Protein AF-A0A6H2A2K4-F1 (afdb_monomer_lite)

Foldseek 3Di:
DPDPPVVVVVLVVLLVVLVVLLVVCVVQVVVVHFSPVSLVVLVVLCPDPSNVCSVVSNVPHDDTNDPVPD

Organism: NCBI:txid1070528

Radius of gyration: 14.71 Å; chains: 1; bounding box: 42×20×41 Å

pLDDT: mean 84.67, std 15.12, range [46.62, 97.06]

Secondary structure (DSSP, 8-state):
--SHHHHHHHHHHHHHHHHHHHHHHHHHHHTT---HHHHHHHHHHHTSTT-THHHHHHHHSPPP---TT-

Sequence (70 aa):
MSGICHTKNKKRKVYFEILAVADIIKSKESRGLSATFERELLRAWANYEGYEGAKEALASLPMPVDRRGR

Structure (mmCIF, N/CA/C/O backbone):
data_AF-A0A6H2A2K4-F1
#
_entry.id   AF-A0A6H2A2K4-F1
#
loop_
_atom_site.group_PDB
_atom_site.id
_atom_site.type_symbol
_atom_site.label_atom_id
_atom_site.label_alt_id
_atom_site.label_comp_id
_atom_site.label_asym_id
_atom_site.label_entity_id
_atom_site.label_seq_id
_atom_site.pdbx_PDB_ins_code
_atom_site.Cartn_x
_atom_site.Cartn_y
_atom_site.Cartn_z
_atom_site.occupancy
_atom_site.B_iso_or_equiv
_atom_site.auth_seq_id
_atom_site.auth_comp_id
_atom_site.auth_asym_id
_atom_site.auth_atom_id
_atom_site.pdbx_PDB_model_num
ATOM 1 N N . MET A 1 1 ? 26.767 -7.040 -23.715 1.00 46.62 1 MET A N 1
ATOM 2 C CA . MET A 1 1 ? 25.298 -7.224 -23.771 1.00 46.62 1 MET A CA 1
ATOM 3 C C . MET A 1 1 ? 24.836 -7.970 -22.516 1.00 46.62 1 MET A C 1
ATOM 5 O O . MET A 1 1 ? 24.820 -9.188 -22.544 1.00 46.62 1 MET A O 1
ATOM 9 N N . SER A 1 2 ? 24.496 -7.275 -21.415 1.00 49.12 2 SER A N 1
ATOM 10 C CA . SER A 1 2 ? 24.040 -7.941 -20.165 1.00 49.12 2 SER A CA 1
ATOM 11 C C . SER A 1 2 ? 23.049 -7.112 -19.318 1.00 49.12 2 SER A C 1
ATOM 13 O O . SER A 1 2 ? 22.898 -7.353 -18.127 1.00 49.12 2 SER A O 1
ATOM 15 N N . GLY A 1 3 ? 22.365 -6.113 -19.893 1.00 49.22 3 GLY A N 1
ATOM 16 C CA . GLY A 1 3 ? 21.495 -5.193 -19.130 1.00 49.22 3 GLY A CA 1
ATOM 17 C C . GLY A 1 3 ? 20.045 -5.660 -18.919 1.00 49.22 3 GLY A C 1
ATOM 18 O O . GLY A 1 3 ? 19.341 -5.129 -18.066 1.00 49.22 3 GLY A O 1
ATOM 19 N N . ILE A 1 4 ? 19.581 -6.660 -19.676 1.00 53.88 4 ILE A N 1
ATOM 20 C CA . ILE A 1 4 ? 18.150 -7.017 -19.758 1.00 53.88 4 ILE A CA 1
ATOM 21 C C . ILE A 1 4 ? 17.727 -7.999 -18.645 1.00 53.88 4 ILE A C 1
ATOM 23 O O . ILE A 1 4 ? 16.563 -8.032 -18.248 1.00 53.88 4 ILE A O 1
ATOM 27 N N . CYS A 1 5 ? 18.661 -8.785 -18.097 1.00 55.50 5 CYS A N 1
ATOM 28 C CA . CYS A 1 5 ? 18.355 -9.784 -17.064 1.00 55.50 5 CYS A CA 1
ATOM 29 C C . CYS A 1 5 ? 18.042 -9.136 -15.698 1.00 55.50 5 CYS A C 1
ATOM 31 O O . CYS A 1 5 ? 17.086 -9.514 -15.020 1.00 55.50 5 CYS A O 1
ATOM 33 N N . HIS A 1 6 ? 18.786 -8.091 -15.320 1.00 53.91 6 HIS A N 1
ATOM 34 C CA . HIS A 1 6 ? 18.627 -7.437 -14.017 1.00 53.91 6 HIS A CA 1
ATOM 35 C C . HIS A 1 6 ? 17.353 -6.587 -13.907 1.00 53.91 6 HIS A C 1
ATOM 37 O O . HIS A 1 6 ? 16.765 -6.494 -12.830 1.00 53.91 6 HIS A O 1
ATOM 43 N N . THR A 1 7 ? 16.892 -5.984 -15.004 1.00 60.59 7 THR A N 1
ATOM 44 C CA . THR A 1 7 ? 15.712 -5.104 -15.008 1.00 60.59 7 THR A CA 1
ATOM 45 C C . THR A 1 7 ? 14.404 -5.880 -14.853 1.00 60.59 7 THR A C 1
ATOM 47 O O . THR A 1 7 ? 13.526 -5.443 -14.108 1.00 60.59 7 THR A O 1
ATOM 50 N N . LYS A 1 8 ? 14.285 -7.070 -15.462 1.00 63.19 8 LYS A N 1
ATOM 51 C CA . LYS A 1 8 ? 13.114 -7.954 -15.291 1.00 63.19 8 LYS A CA 1
ATOM 52 C C . LYS A 1 8 ? 12.957 -8.432 -13.845 1.00 63.19 8 LYS A C 1
ATOM 54 O O . LYS A 1 8 ? 11.846 -8.449 -13.320 1.00 63.19 8 LYS A O 1
ATOM 59 N N . ASN A 1 9 ? 14.068 -8.773 -13.187 1.00 74.19 9 ASN A N 1
ATOM 60 C CA . ASN A 1 9 ? 14.041 -9.277 -11.814 1.00 74.19 9 ASN A CA 1
ATOM 61 C C . ASN A 1 9 ? 13.662 -8.177 -10.803 1.00 74.19 9 ASN A C 1
ATOM 63 O O . ASN A 1 9 ? 12.883 -8.418 -9.884 1.00 74.19 9 ASN A O 1
ATOM 67 N N . LYS A 1 10 ? 14.131 -6.939 -11.027 1.00 72.75 10 LYS A N 1
ATOM 68 C CA . LYS A 1 10 ? 13.737 -5.768 -10.225 1.00 72.75 10 LYS A CA 1
ATOM 69 C C .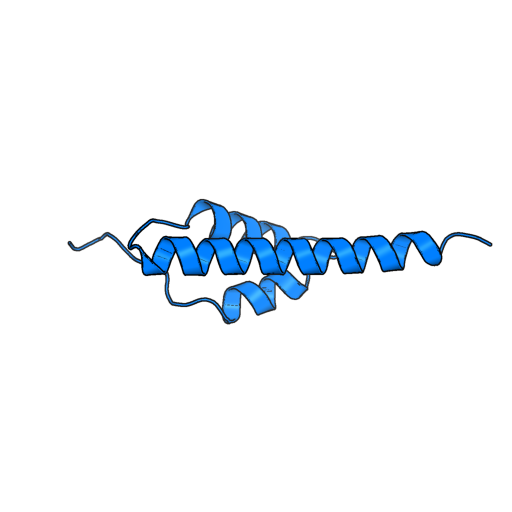 LYS A 1 10 ? 12.239 -5.471 -10.329 1.00 72.75 10 LYS A C 1
ATOM 71 O O . LYS A 1 10 ? 11.592 -5.348 -9.297 1.00 72.75 10 LYS A O 1
ATOM 76 N N . LYS A 1 11 ? 11.672 -5.441 -11.543 1.00 75.94 11 LYS A N 1
ATOM 77 C CA . LYS A 1 11 ? 10.227 -5.208 -11.738 1.00 75.94 11 LYS A CA 1
ATOM 78 C C . LYS A 1 11 ? 9.367 -6.268 -11.045 1.00 75.94 11 LYS A C 1
ATOM 80 O O . LYS A 1 11 ? 8.379 -5.938 -10.399 1.00 75.94 11 LYS A O 1
ATOM 85 N N . ARG A 1 12 ? 9.775 -7.541 -11.121 1.00 84.44 12 ARG A N 1
ATOM 86 C CA . ARG A 1 12 ? 9.088 -8.639 -10.424 1.00 84.44 12 ARG A CA 1
ATOM 87 C C . ARG A 1 12 ? 9.147 -8.481 -8.902 1.00 84.44 12 ARG A C 1
ATOM 89 O O . ARG A 1 12 ? 8.144 -8.714 -8.238 1.00 84.44 12 ARG A O 1
ATOM 96 N N . LYS A 1 13 ? 10.297 -8.073 -8.355 1.00 88.19 13 LYS A N 1
ATOM 97 C CA . LYS A 1 13 ? 10.451 -7.811 -6.917 1.00 88.19 13 LYS A CA 1
ATOM 98 C C . LYS A 1 13 ? 9.521 -6.688 -6.453 1.00 88.19 13 LYS A C 1
ATOM 100 O O . LYS A 1 13 ? 8.780 -6.889 -5.500 1.00 88.19 13 LYS A O 1
ATOM 105 N N . VAL A 1 14 ? 9.516 -5.563 -7.169 1.00 90.56 14 VAL A N 1
ATOM 106 C CA . VAL A 1 14 ? 8.663 -4.403 -6.861 1.00 90.56 14 VAL A CA 1
ATOM 107 C C . VAL A 1 14 ? 7.182 -4.781 -6.860 1.00 90.56 14 VAL A C 1
ATOM 109 O O . VAL A 1 14 ? 6.451 -4.420 -5.943 1.00 90.56 14 VAL A O 1
ATOM 112 N N . TYR A 1 15 ? 6.741 -5.577 -7.837 1.00 90.75 15 TYR A N 1
ATOM 113 C CA . TYR A 1 15 ? 5.365 -6.070 -7.876 1.00 90.75 15 TYR A CA 1
ATOM 114 C C . TYR A 1 15 ? 4.979 -6.845 -6.603 1.00 90.75 15 TYR A C 1
ATOM 116 O O . TYR A 1 15 ? 3.932 -6.583 -6.013 1.00 90.75 15 TYR A O 1
ATOM 124 N N . PHE A 1 16 ? 5.837 -7.755 -6.132 1.00 93.31 16 PHE A N 1
ATOM 125 C CA . PHE A 1 16 ? 5.575 -8.499 -4.896 1.00 93.31 16 PHE A CA 1
ATOM 126 C C . PHE A 1 16 ? 5.632 -7.624 -3.638 1.00 93.31 16 PHE A C 1
ATOM 128 O O . PHE A 1 16 ? 4.858 -7.859 -2.714 1.00 93.31 16 PHE A O 1
ATOM 135 N N . GLU A 1 17 ? 6.499 -6.609 -3.601 1.00 94.75 17 GLU A N 1
ATOM 136 C CA . GLU A 1 17 ? 6.528 -5.621 -2.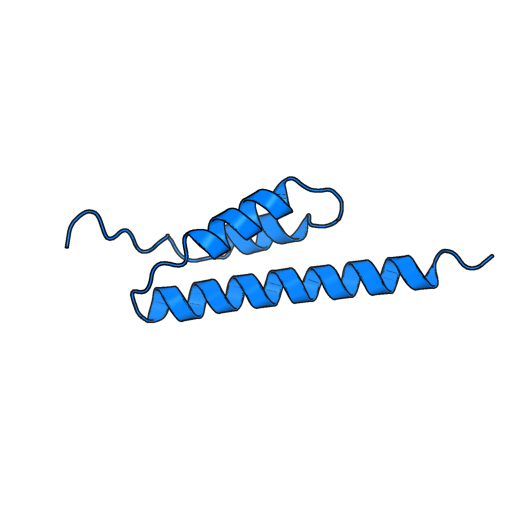512 1.00 94.75 17 GLU A CA 1
ATOM 137 C C . GLU A 1 17 ? 5.195 -4.861 -2.421 1.00 94.75 17 GLU A C 1
ATOM 139 O O . GLU A 1 17 ? 4.629 -4.740 -1.335 1.00 94.75 17 GLU A O 1
ATOM 144 N N . ILE A 1 18 ? 4.646 -4.419 -3.559 1.00 96.19 18 ILE A N 1
ATOM 145 C CA . ILE A 1 18 ? 3.342 -3.741 -3.629 1.00 96.19 18 ILE A CA 1
ATOM 146 C C . ILE A 1 18 ? 2.214 -4.649 -3.120 1.00 96.19 18 ILE A C 1
ATOM 148 O O . ILE A 1 18 ? 1.409 -4.219 -2.290 1.00 96.19 18 ILE A O 1
ATOM 152 N N . LEU A 1 19 ? 2.166 -5.906 -3.578 1.00 96.00 19 LEU A N 1
ATOM 153 C CA . LEU A 1 19 ? 1.149 -6.867 -3.134 1.00 96.00 19 LEU A CA 1
ATOM 154 C C . LEU A 1 19 ? 1.227 -7.134 -1.626 1.00 96.00 19 LEU A C 1
ATOM 156 O O . LEU A 1 19 ? 0.200 -7.126 -0.949 1.00 96.00 19 LEU A O 1
ATOM 160 N N . ALA A 1 20 ? 2.436 -7.306 -1.086 1.00 96.94 20 ALA A N 1
ATOM 161 C CA . ALA A 1 20 ? 2.630 -7.541 0.341 1.00 96.94 20 ALA A CA 1
ATOM 162 C C . ALA A 1 20 ? 2.118 -6.368 1.194 1.00 96.94 20 ALA A C 1
ATOM 164 O O . ALA A 1 20 ? 1.437 -6.583 2.197 1.00 96.94 20 ALA A O 1
ATOM 165 N N . VAL A 1 21 ? 2.392 -5.122 0.786 1.00 97.06 21 VAL A N 1
ATOM 166 C CA . VAL A 1 21 ? 1.882 -3.934 1.492 1.00 97.06 21 VAL A CA 1
ATOM 167 C C . VAL A 1 21 ? 0.353 -3.863 1.425 1.00 97.06 21 VAL A C 1
ATOM 169 O O . VAL A 1 21 ? -0.289 -3.582 2.439 1.00 97.06 21 VAL A O 1
ATOM 172 N N . ALA A 1 22 ? -0.251 -4.172 0.273 1.00 96.69 22 ALA A N 1
ATOM 173 C CA . ALA A 1 22 ? -1.707 -4.209 0.133 1.00 96.69 22 ALA A CA 1
ATOM 174 C C . ALA A 1 22 ? -2.360 -5.242 1.073 1.00 96.69 22 ALA A C 1
ATOM 176 O O . ALA A 1 22 ? -3.381 -4.954 1.701 1.00 96.69 22 ALA A O 1
ATOM 177 N N . ASP A 1 23 ? -1.758 -6.421 1.227 1.00 96.94 23 ASP A N 1
ATOM 178 C CA . ASP A 1 23 ? -2.270 -7.453 2.131 1.00 96.94 23 ASP A CA 1
ATOM 179 C C . ASP A 1 23 ? -2.096 -7.085 3.613 1.00 96.94 23 ASP A C 1
ATOM 181 O O . ASP A 1 23 ? -2.990 -7.354 4.422 1.00 96.94 23 ASP A O 1
ATOM 185 N N . ILE A 1 24 ? -1.013 -6.383 3.975 1.00 97.00 24 ILE A N 1
ATOM 186 C CA . ILE A 1 24 ? -0.852 -5.811 5.323 1.00 97.00 24 ILE A CA 1
ATOM 187 C C . ILE A 1 24 ? -1.982 -4.822 5.624 1.00 97.00 24 ILE A C 1
ATOM 189 O O . ILE A 1 24 ? -2.551 -4.874 6.716 1.00 97.00 24 ILE A O 1
ATOM 193 N N . ILE A 1 25 ? -2.342 -3.955 4.669 1.00 96.50 25 ILE A N 1
ATOM 194 C CA . ILE A 1 25 ? -3.441 -2.993 4.840 1.00 96.50 25 ILE A CA 1
ATOM 195 C C . ILE A 1 25 ? -4.756 -3.726 5.107 1.00 96.50 25 ILE A C 1
ATOM 197 O O . ILE A 1 25 ? -5.397 -3.459 6.125 1.00 96.50 25 ILE A O 1
ATOM 201 N N . LYS A 1 26 ? -5.121 -4.698 4.259 1.00 95.25 26 LYS A N 1
ATOM 202 C CA . LYS A 1 26 ? -6.342 -5.506 4.440 1.00 95.25 26 LYS A CA 1
ATOM 203 C C . LYS A 1 26 ? -6.366 -6.187 5.810 1.00 95.25 26 LYS A C 1
ATOM 205 O O . LYS A 1 26 ? -7.373 -6.131 6.513 1.00 95.25 26 LYS A O 1
ATOM 210 N N . SER A 1 27 ? -5.249 -6.797 6.209 1.00 95.44 27 SER A N 1
ATOM 211 C CA . SER A 1 27 ? -5.122 -7.488 7.495 1.00 95.44 27 SER A CA 1
ATOM 212 C C . SER A 1 27 ? -5.303 -6.534 8.678 1.00 95.44 27 SER A C 1
ATOM 214 O O . SER A 1 27 ? -6.110 -6.802 9.571 1.00 95.44 27 SER A O 1
ATOM 216 N N . LYS A 1 28 ? -4.622 -5.382 8.674 1.00 94.44 28 LYS A N 1
ATOM 217 C CA . LYS A 1 28 ? -4.759 -4.364 9.726 1.00 94.44 28 LYS A CA 1
ATOM 218 C C . LYS A 1 28 ? -6.188 -3.841 9.828 1.00 94.44 28 LYS A C 1
ATOM 220 O O . LYS A 1 28 ? -6.761 -3.832 10.918 1.00 94.44 28 LYS A O 1
ATOM 225 N N . GLU A 1 29 ? -6.779 -3.455 8.706 1.00 93.25 29 GLU A N 1
ATOM 226 C CA . GLU A 1 29 ? -8.099 -2.827 8.686 1.00 93.25 29 GLU A CA 1
ATOM 227 C C . GLU A 1 29 ? -9.222 -3.808 9.029 1.00 93.25 29 GLU A C 1
ATOM 229 O O . GLU A 1 29 ? -10.137 -3.438 9.763 1.00 93.25 29 GLU A O 1
ATOM 234 N N . SER A 1 30 ? -9.106 -5.081 8.632 1.00 92.56 30 SER A N 1
ATOM 235 C CA . SER A 1 30 ? -10.040 -6.137 9.063 1.00 92.56 30 SER A CA 1
ATOM 236 C C . SER A 1 30 ? -10.086 -6.316 10.588 1.00 92.56 30 SER A C 1
ATOM 238 O O . SER A 1 30 ? -11.097 -6.745 11.138 1.00 92.56 30 SER A O 1
ATOM 240 N N . ARG A 1 31 ? -9.009 -5.934 11.287 1.00 93.00 31 ARG A N 1
ATOM 241 C CA . ARG A 1 31 ? -8.880 -5.971 12.752 1.00 93.00 31 ARG A CA 1
ATOM 242 C C . ARG A 1 31 ? -9.197 -4.626 13.415 1.00 93.00 31 ARG A C 1
ATOM 244 O O . ARG A 1 31 ? -8.958 -4.466 14.610 1.00 93.00 31 ARG A O 1
ATOM 251 N N . GLY A 1 32 ? -9.673 -3.637 12.656 1.00 90.19 32 GLY A N 1
ATOM 252 C CA . GLY A 1 32 ? -9.934 -2.283 13.152 1.00 90.19 32 GLY A CA 1
ATOM 253 C C . GLY A 1 32 ? -8.670 -1.494 13.525 1.00 90.19 32 GLY A C 1
ATOM 254 O O . GLY A 1 32 ? -8.739 -0.538 14.309 1.00 90.19 32 GLY A O 1
ATOM 255 N N . LEU A 1 33 ? -7.504 -1.894 13.005 1.00 91.12 33 LEU A N 1
ATOM 256 C CA . LEU A 1 33 ? -6.236 -1.187 13.177 1.00 91.12 33 LEU A CA 1
ATOM 257 C C . LEU A 1 33 ? -6.013 -0.213 12.017 1.00 91.12 33 LEU A C 1
ATOM 259 O O . LEU A 1 33 ? -6.365 -0.498 10.875 1.00 91.12 33 LEU A O 1
ATOM 263 N N . SER A 1 34 ? -5.391 0.929 12.312 1.00 91.56 34 SER A N 1
ATOM 264 C CA . SER A 1 34 ? -5.003 1.882 11.272 1.00 91.56 34 SER A CA 1
ATOM 265 C C . SER A 1 34 ? -3.871 1.312 10.412 1.00 91.56 34 SER A C 1
ATOM 267 O O . SER A 1 34 ? -2.875 0.802 10.933 1.00 91.56 34 SER A O 1
ATOM 269 N N . ALA A 1 35 ? -4.022 1.458 9.097 1.00 94.94 35 ALA A N 1
ATOM 270 C CA . ALA A 1 35 ? -2.996 1.197 8.093 1.00 94.94 35 ALA A CA 1
ATOM 271 C C . ALA A 1 35 ? -2.559 2.492 7.374 1.00 94.94 35 ALA A C 1
ATOM 273 O O . ALA A 1 35 ? -2.208 2.481 6.194 1.00 94.94 35 ALA A O 1
ATOM 274 N N . THR A 1 36 ? -2.642 3.642 8.060 1.00 94.56 36 THR A N 1
ATOM 275 C CA . THR A 1 36 ? -2.353 4.962 7.470 1.00 94.56 36 THR A CA 1
ATOM 276 C C . THR A 1 36 ? -0.942 5.029 6.892 1.00 94.56 36 THR A C 1
ATOM 278 O O . THR A 1 36 ? -0.771 5.507 5.775 1.00 94.56 36 THR A O 1
ATOM 281 N N . PHE A 1 37 ? 0.054 4.509 7.614 1.00 96.06 37 PHE A N 1
ATOM 282 C CA . PHE A 1 37 ? 1.439 4.494 7.146 1.00 96.06 37 PHE A CA 1
ATOM 283 C C . PHE A 1 37 ? 1.594 3.694 5.847 1.00 96.06 37 PHE A C 1
ATOM 285 O O . PHE A 1 37 ? 2.174 4.185 4.886 1.00 96.06 37 PHE A O 1
ATOM 292 N N . GLU A 1 38 ? 1.034 2.486 5.786 1.00 96.81 38 GLU A N 1
ATOM 293 C CA . GLU A 1 38 ? 1.118 1.635 4.597 1.00 96.81 38 GLU A CA 1
ATOM 294 C C . GLU A 1 38 ? 0.398 2.247 3.388 1.00 96.81 38 GLU A C 1
ATOM 296 O O . GLU A 1 38 ? 0.870 2.135 2.256 1.00 96.81 38 GLU A O 1
ATOM 301 N N . ARG A 1 39 ? -0.724 2.937 3.619 1.00 95.38 39 ARG A N 1
ATOM 302 C CA . ARG A 1 39 ? -1.433 3.676 2.567 1.00 95.38 39 ARG A CA 1
ATOM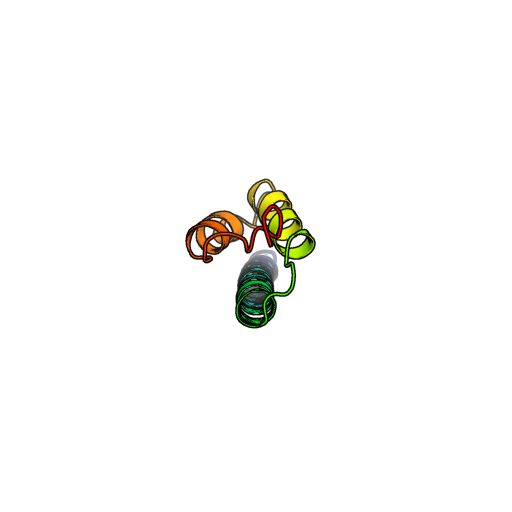 303 C C .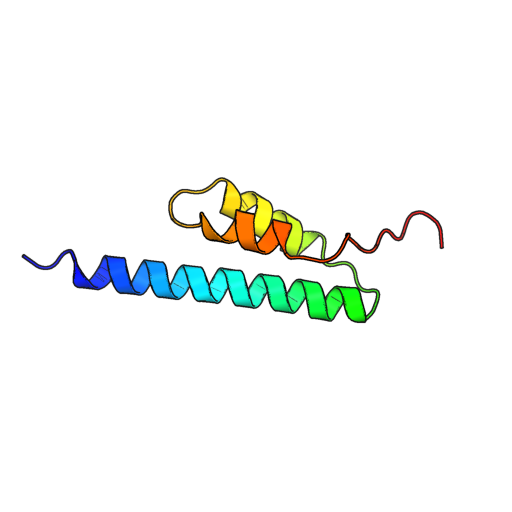 ARG A 1 39 ? -0.608 4.849 2.044 1.00 95.38 39 ARG A C 1
ATOM 305 O O . ARG A 1 39 ? -0.550 5.035 0.832 1.00 95.38 39 ARG A O 1
ATOM 312 N N . GLU A 1 40 ? 0.043 5.610 2.922 1.00 96.12 40 GLU A N 1
ATOM 313 C CA . GLU A 1 40 ? 0.966 6.677 2.513 1.00 96.12 40 GLU A CA 1
ATOM 314 C C . GLU A 1 40 ? 2.190 6.123 1.776 1.00 96.12 40 GLU A C 1
ATOM 316 O O . GLU A 1 40 ? 2.607 6.695 0.773 1.00 96.12 40 GLU A O 1
ATOM 321 N N . LEU A 1 41 ? 2.712 4.963 2.185 1.00 95.88 41 LEU A N 1
ATOM 322 C CA . LEU A 1 41 ? 3.791 4.284 1.468 1.00 95.88 41 LEU A CA 1
ATOM 323 C C . LEU A 1 41 ? 3.377 3.930 0.033 1.00 95.88 41 LEU A C 1
ATOM 325 O O . LEU A 1 41 ? 4.095 4.266 -0.908 1.00 95.88 41 LEU A O 1
ATOM 329 N N . LEU A 1 42 ? 2.200 3.321 -0.158 1.00 95.25 42 LEU A N 1
ATOM 330 C CA . LEU A 1 42 ? 1.691 3.046 -1.505 1.00 95.25 42 LEU A CA 1
ATOM 331 C C . LEU A 1 42 ? 1.423 4.334 -2.298 1.00 95.25 42 LEU A C 1
ATOM 333 O O . LEU A 1 42 ? 1.650 4.350 -3.505 1.00 95.25 42 LEU A O 1
ATOM 337 N N . ARG A 1 43 ? 0.975 5.422 -1.654 1.00 95.56 43 ARG A N 1
ATOM 338 C CA . ARG A 1 43 ? 0.801 6.732 -2.315 1.00 95.56 43 ARG A CA 1
ATOM 339 C C . ARG A 1 43 ? 2.136 7.311 -2.766 1.00 95.56 43 ARG A C 1
ATOM 341 O O . ARG A 1 43 ? 2.226 7.829 -3.874 1.00 95.56 43 ARG A O 1
ATOM 348 N N . ALA A 1 44 ? 3.176 7.204 -1.944 1.00 94.81 44 ALA A N 1
ATOM 349 C CA . ALA A 1 44 ? 4.519 7.629 -2.311 1.00 94.81 44 ALA A CA 1
ATOM 350 C C . ALA A 1 44 ? 5.048 6.804 -3.494 1.00 94.81 44 ALA A C 1
ATOM 352 O O . ALA A 1 44 ? 5.511 7.370 -4.482 1.00 94.81 44 ALA A O 1
ATOM 353 N N . TRP A 1 45 ? 4.895 5.478 -3.444 1.00 95.25 45 TRP A N 1
ATOM 354 C CA . TRP A 1 45 ? 5.287 4.570 -4.526 1.00 95.25 45 TRP A CA 1
ATOM 355 C C . TRP A 1 45 ? 4.519 4.821 -5.821 1.00 95.25 45 TRP A C 1
ATOM 357 O O . TRP A 1 45 ? 5.118 4.842 -6.888 1.00 95.25 45 TRP A O 1
ATOM 367 N N . ALA A 1 46 ? 3.222 5.115 -5.747 1.00 93.69 46 ALA A N 1
ATOM 368 C CA . ALA A 1 46 ? 2.412 5.462 -6.912 1.00 93.69 46 ALA A CA 1
ATOM 369 C C . ALA A 1 46 ? 2.935 6.688 -7.688 1.00 93.69 46 ALA A C 1
ATOM 371 O O . ALA A 1 46 ? 2.597 6.852 -8.861 1.00 93.69 46 ALA A O 1
ATOM 372 N N . ASN A 1 47 ? 3.738 7.547 -7.056 1.00 91.38 47 ASN A N 1
ATOM 373 C CA . ASN A 1 47 ? 4.342 8.723 -7.681 1.00 91.38 47 ASN A CA 1
ATOM 374 C C . ASN A 1 47 ? 5.795 8.497 -8.142 1.00 91.38 47 ASN A C 1
ATOM 376 O O . ASN A 1 47 ? 6.414 9.431 -8.647 1.00 91.38 47 ASN A O 1
ATOM 380 N N . TYR A 1 48 ? 6.347 7.291 -7.979 1.00 91.31 48 TYR A N 1
ATOM 381 C CA . TYR A 1 48 ? 7.729 6.960 -8.328 1.00 91.31 48 TYR A CA 1
ATOM 382 C C . TYR A 1 48 ? 7.800 6.053 -9.567 1.00 91.31 48 TYR A C 1
ATOM 384 O O . TYR A 1 48 ? 6.998 5.131 -9.724 1.00 91.31 48 TYR A O 1
ATOM 392 N N . GLU A 1 49 ? 8.773 6.301 -10.449 1.00 82.44 49 GLU A N 1
ATOM 393 C CA . GLU A 1 49 ? 8.980 5.499 -11.661 1.00 82.44 49 GLU A CA 1
ATOM 394 C C . GLU A 1 49 ? 9.315 4.038 -11.306 1.00 82.44 49 GLU A C 1
ATOM 396 O O . GLU A 1 49 ? 10.181 3.761 -10.472 1.00 82.44 49 GLU A O 1
ATOM 401 N N . GLY A 1 50 ? 8.627 3.087 -11.941 1.00 80.88 50 GLY A N 1
ATOM 402 C CA . GLY A 1 50 ? 8.804 1.652 -11.712 1.00 80.88 50 GLY A CA 1
ATOM 403 C C . GLY A 1 50 ? 7.909 1.042 -10.629 1.00 80.88 50 GLY A C 1
ATOM 404 O O . GLY A 1 50 ? 8.034 -0.157 -10.374 1.00 80.88 50 GLY A O 1
ATOM 405 N N . TYR A 1 51 ? 7.022 1.830 -10.010 1.00 90.69 51 TYR A N 1
ATOM 406 C CA . TYR A 1 51 ? 6.056 1.398 -8.989 1.00 90.69 51 TYR A CA 1
ATOM 407 C C . TYR A 1 51 ? 4.595 1.617 -9.422 1.00 90.69 51 TYR A C 1
ATOM 409 O O . TYR A 1 51 ? 3.694 1.773 -8.597 1.00 90.69 51 TYR A O 1
ATOM 417 N N . GLU A 1 52 ? 4.321 1.599 -10.724 1.00 89.19 52 GLU A N 1
ATOM 418 C CA . GLU A 1 52 ? 3.019 1.951 -11.303 1.00 89.19 52 GLU A CA 1
ATOM 419 C C . GLU A 1 52 ? 1.863 1.099 -10.741 1.00 89.19 52 GLU A C 1
ATOM 421 O O . GLU A 1 52 ? 0.762 1.611 -10.524 1.00 89.19 52 GLU A O 1
ATOM 426 N N . GLY A 1 53 ? 2.135 -0.167 -10.395 1.00 92.06 53 GLY A N 1
ATOM 427 C CA . GLY A 1 53 ? 1.166 -1.077 -9.771 1.00 92.06 53 GLY A CA 1
ATOM 428 C C . GLY A 1 53 ? 0.668 -0.635 -8.387 1.00 92.06 53 GLY A C 1
ATOM 429 O O . GLY A 1 53 ? -0.355 -1.128 -7.916 1.00 92.06 53 GLY A O 1
ATOM 430 N N . ALA A 1 54 ? 1.333 0.322 -7.731 1.00 94.50 54 ALA A N 1
ATOM 431 C CA . ALA A 1 54 ? 0.883 0.860 -6.450 1.00 94.50 54 ALA A CA 1
ATOM 432 C C . ALA A 1 54 ? -0.433 1.651 -6.581 1.00 94.50 54 ALA A C 1
ATOM 434 O O . ALA A 1 54 ? -1.238 1.644 -5.649 1.00 94.50 54 ALA A 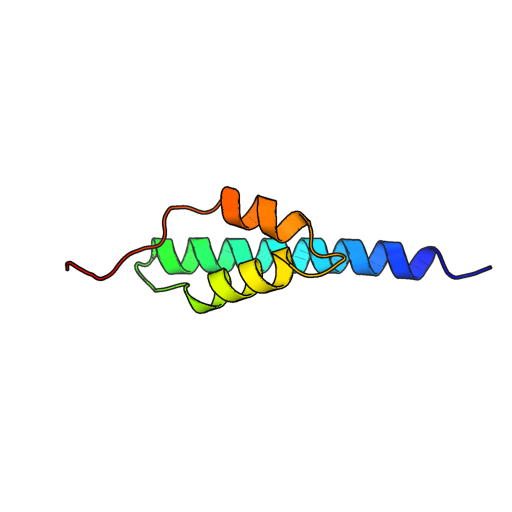O 1
ATOM 435 N N . LYS A 1 55 ? -0.700 2.277 -7.742 1.00 93.56 55 LYS A N 1
ATOM 436 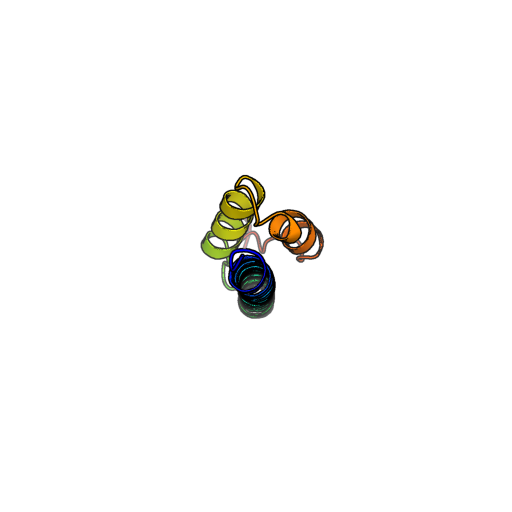C CA . LYS A 1 55 ? -1.981 2.961 -8.018 1.00 93.56 55 LYS A CA 1
ATOM 437 C C . LYS A 1 55 ? -3.143 1.975 -8.070 1.00 93.56 55 LYS A C 1
ATOM 439 O O . LYS A 1 55 ? -4.178 2.209 -7.452 1.00 93.56 55 LYS A O 1
ATOM 444 N N . GLU A 1 56 ? -2.950 0.867 -8.780 1.00 93.44 56 GLU A N 1
ATOM 445 C CA . GLU A 1 56 ? -3.941 -0.207 -8.898 1.00 93.44 56 GLU A CA 1
ATOM 446 C C . GLU A 1 56 ? -4.185 -0.871 -7.541 1.00 93.44 56 GLU A C 1
ATOM 448 O O . GLU A 1 56 ? -5.333 -1.057 -7.135 1.00 93.44 56 GLU A O 1
ATOM 453 N N . ALA A 1 57 ? -3.108 -1.143 -6.794 1.00 94.12 57 ALA A N 1
ATOM 454 C CA . ALA A 1 57 ? -3.203 -1.671 -5.441 1.00 94.12 57 ALA A CA 1
ATOM 455 C C . ALA A 1 57 ? -4.036 -0.743 -4.548 1.00 94.12 57 ALA A C 1
ATOM 457 O O . ALA A 1 57 ? -5.002 -1.206 -3.948 1.00 94.12 57 ALA A O 1
ATOM 458 N N . LEU A 1 58 ? -3.741 0.563 -4.526 1.00 92.75 58 LEU A N 1
ATOM 459 C CA . LEU A 1 58 ? -4.513 1.553 -3.766 1.00 92.75 58 LEU A CA 1
ATOM 460 C C . LEU A 1 58 ? -6.000 1.570 -4.127 1.00 92.75 58 LEU A C 1
ATOM 462 O O . LEU A 1 58 ? -6.829 1.633 -3.222 1.00 92.75 58 LEU A O 1
ATOM 466 N N . ALA A 1 59 ? -6.332 1.506 -5.418 1.00 91.06 59 ALA A N 1
ATOM 467 C CA . ALA A 1 59 ? -7.714 1.523 -5.895 1.00 91.06 59 ALA A CA 1
ATOM 468 C C . ALA A 1 59 ? -8.500 0.254 -5.518 1.00 91.06 59 ALA A C 1
ATOM 470 O O . ALA A 1 59 ? -9.719 0.304 -5.389 1.00 91.06 59 ALA A O 1
ATOM 471 N N . SER A 1 60 ? -7.809 -0.875 -5.326 1.00 91.69 60 SER A N 1
ATOM 472 C CA . SER A 1 60 ? -8.417 -2.155 -4.932 1.00 91.69 60 SER A CA 1
ATOM 473 C C . SER A 1 60 ? -8.661 -2.305 -3.425 1.00 91.69 60 SER A C 1
ATOM 475 O O . SER A 1 60 ? -9.324 -3.251 -2.995 1.00 91.69 60 SER A O 1
ATOM 477 N N . LEU A 1 61 ? -8.087 -1.419 -2.604 1.00 90.75 61 LEU A N 1
ATOM 478 C CA . LEU A 1 61 ? -8.180 -1.511 -1.150 1.00 90.75 61 LEU A CA 1
ATOM 479 C C . LEU A 1 61 ? -9.548 -1.031 -0.648 1.00 90.75 61 LEU A C 1
ATOM 481 O O . LEU A 1 61 ? -10.142 -0.131 -1.243 1.00 90.75 61 LEU A O 1
ATOM 485 N N . PRO A 1 62 ? -10.036 -1.580 0.481 1.00 84.12 62 PRO A N 1
ATOM 486 C CA . PRO A 1 62 ? -11.264 -1.095 1.104 1.00 84.12 62 PRO A CA 1
ATOM 487 C C . PRO A 1 62 ? -11.138 0.384 1.500 1.00 84.12 62 PRO A C 1
ATOM 489 O O . PRO A 1 62 ? -10.041 0.950 1.531 1.00 84.12 62 PRO A O 1
ATOM 492 N N . MET A 1 63 ? -12.259 1.026 1.828 1.00 82.75 63 MET A N 1
ATOM 493 C CA . MET A 1 63 ? -12.222 2.379 2.388 1.00 82.75 63 MET A CA 1
ATOM 494 C C . MET A 1 63 ? -11.427 2.382 3.705 1.00 82.75 63 MET A C 1
ATOM 496 O O . MET A 1 63 ? -11.579 1.444 4.492 1.00 82.75 63 MET A O 1
ATOM 500 N N . PRO A 1 64 ? -10.589 3.406 3.965 1.00 81.00 64 PRO A N 1
ATOM 501 C CA . PRO A 1 64 ? -9.830 3.484 5.205 1.00 81.00 64 PRO A CA 1
ATOM 502 C C . PRO A 1 64 ? -10.755 3.415 6.418 1.00 81.00 64 PRO A C 1
ATOM 504 O O . PRO A 1 64 ? -11.802 4.063 6.446 1.00 81.00 64 PRO A O 1
ATOM 507 N N . VAL A 1 65 ? -10.352 2.663 7.441 1.00 77.75 65 VAL A N 1
ATOM 508 C CA . VAL A 1 65 ? -11.080 2.644 8.714 1.00 77.75 65 VAL A CA 1
ATOM 509 C C . VAL A 1 65 ? -10.869 3.991 9.404 1.00 77.75 65 VAL A C 1
ATOM 511 O O . VAL A 1 65 ? -9.836 4.223 10.033 1.00 77.75 65 VAL A O 1
ATOM 514 N N . ASP A 1 66 ? -11.839 4.895 9.268 1.00 66.19 66 ASP A N 1
ATOM 515 C CA . ASP A 1 66 ? -11.819 6.183 9.952 1.00 66.19 66 ASP A CA 1
ATOM 516 C C . ASP A 1 66 ? -12.225 5.988 11.424 1.00 66.19 66 ASP A C 1
ATOM 518 O O . ASP A 1 66 ? -13.288 5.441 11.729 1.00 66.19 66 ASP A O 1
ATOM 522 N N . ARG A 1 67 ? -11.360 6.395 12.362 1.00 59.12 67 ARG A N 1
ATOM 523 C CA . ARG A 1 67 ? -11.688 6.427 13.804 1.00 59.12 67 ARG A CA 1
ATOM 524 C C . ARG A 1 67 ? -12.317 7.755 14.233 1.00 59.12 67 ARG A C 1
ATOM 526 O O . ARG A 1 67 ? -12.612 7.929 15.410 1.00 59.12 67 ARG A O 1
ATOM 533 N N . ARG A 1 68 ? -12.541 8.698 13.313 1.00 57.38 68 ARG A N 1
ATOM 534 C CA . ARG A 1 68 ? -13.231 9.959 13.616 1.00 57.38 68 ARG A CA 1
ATOM 535 C C . ARG A 1 68 ? -14.740 9.719 13.741 1.00 57.38 68 ARG A C 1
ATOM 537 O O . ARG A 1 68 ? -15.485 9.976 12.806 1.00 57.38 68 ARG A O 1
ATOM 544 N N . GLY A 1 69 ? -15.184 9.193 14.883 1.00 53.34 69 GLY A N 1
ATOM 545 C CA . GLY A 1 69 ? -16.613 9.047 15.193 1.00 53.34 69 GLY A CA 1
ATOM 546 C C . GLY A 1 69 ? -17.022 7.805 15.990 1.00 53.34 69 GLY A C 1
ATOM 547 O O . GLY A 1 69 ? -18.215 7.524 16.057 1.00 53.34 69 GLY A O 1
ATOM 548 N N . ARG A 1 70 ? -16.076 7.055 16.572 1.00 53.94 70 ARG A N 1
ATOM 549 C CA . ARG A 1 70 ? -16.361 6.013 17.571 1.00 53.94 70 ARG A CA 1
ATOM 550 C C . ARG A 1 70 ? -15.678 6.328 18.887 1.00 53.94 70 ARG A C 1
ATOM 552 O O . ARG A 1 70 ? -14.514 6.781 18.824 1.00 53.94 70 ARG A O 1
#